Protein AF-A0A9E2ID19-F1 (afdb_monomer)

Sequence (168 aa):
MANKKFRRKRYIILLGFQLKYILYILLFIYIGAAVAGYTVYWTTWVTLGEKLANVYPRSRLIYIFHDANMTLLIRMLIITPIFILIGIFLSHRIAGPIYRISKYLDALKVGDYSHDVTLRKKDELKNLAGKLTELCRKLREDKEKNKNIIKEIEGLLDKSEIPFDVSE

pLDDT: mean 78.52, std 13.97, range [37.28, 93.38]

Radius of gyration: 32.18 Å; Cα contacts (8 Å, |Δi|>4): 70; chains: 1; bounding box: 75×50×93 Å

Mean predicted aligned error: 11.99 Å

Structure (mmCIF, N/CA/C/O backbone):
data_AF-A0A9E2ID19-F1
#
_entry.id   AF-A0A9E2ID19-F1
#
loop_
_atom_site.group_PDB
_atom_site.id
_atom_site.type_symbol
_atom_site.label_atom_id
_atom_site.label_alt_id
_atom_site.label_comp_id
_atom_site.label_asym_id
_atom_site.label_entity_id
_atom_site.label_seq_id
_atom_site.pdbx_PDB_ins_code
_atom_site.Cartn_x
_atom_site.Cartn_y
_atom_site.Cartn_z
_atom_site.occupancy
_atom_site.B_iso_or_equiv
_atom_site.auth_seq_id
_atom_site.auth_comp_id
_atom_site.auth_asym_id
_atom_site.auth_atom_id
_atom_site.pdbx_PDB_model_num
ATOM 1 N N . MET A 1 1 ? -26.303 -33.212 2.926 1.00 40.62 1 MET A N 1
ATOM 2 C CA . MET A 1 1 ? -25.388 -32.539 1.973 1.00 40.62 1 MET A CA 1
ATOM 3 C C . MET A 1 1 ? -25.095 -31.132 2.478 1.00 40.62 1 MET A C 1
ATOM 5 O O . MET A 1 1 ? -26.016 -30.341 2.630 1.00 40.62 1 MET A O 1
ATOM 9 N N . ALA A 1 2 ? -23.842 -30.852 2.842 1.00 41.59 2 ALA A N 1
ATOM 10 C CA . ALA A 1 2 ? -23.443 -29.590 3.461 1.00 41.59 2 ALA A CA 1
ATOM 11 C C . ALA A 1 2 ? -23.550 -28.424 2.465 1.00 41.59 2 ALA A C 1
ATOM 13 O O . ALA A 1 2 ? -22.841 -28.382 1.459 1.00 41.59 2 ALA A O 1
ATOM 14 N N . ASN A 1 3 ? -24.434 -27.469 2.758 1.00 43.62 3 ASN A N 1
ATOM 15 C CA . ASN A 1 3 ? -24.622 -26.255 1.974 1.00 43.62 3 ASN A CA 1
ATOM 16 C C . ASN A 1 3 ? -23.386 -25.350 2.136 1.00 43.62 3 ASN A C 1
ATOM 18 O O . ASN A 1 3 ? -23.243 -24.606 3.111 1.00 43.62 3 ASN A O 1
ATOM 22 N N . LYS A 1 4 ? -22.442 -25.469 1.196 1.00 47.81 4 LYS A N 1
ATOM 23 C CA . LYS A 1 4 ? -21.230 -24.647 1.117 1.00 47.81 4 LYS A CA 1
ATOM 24 C C . LYS A 1 4 ? -21.654 -23.217 0.769 1.00 47.81 4 LYS A C 1
ATOM 26 O O . LYS A 1 4 ? -21.744 -22.835 -0.391 1.00 47.81 4 LYS A O 1
ATOM 31 N N . LYS A 1 5 ? -21.940 -22.422 1.802 1.00 44.34 5 LYS A N 1
ATOM 32 C CA . LYS A 1 5 ? -22.298 -21.001 1.707 1.00 44.34 5 LYS A CA 1
ATOM 33 C C . LYS A 1 5 ? -21.158 -20.263 0.994 1.00 44.34 5 LYS A C 1
ATOM 35 O O . LYS A 1 5 ? -20.128 -19.964 1.602 1.00 44.34 5 LYS A O 1
ATOM 40 N N . PHE A 1 6 ? -21.312 -20.011 -0.306 1.00 48.94 6 PHE A N 1
ATOM 41 C CA . PHE A 1 6 ? -20.356 -19.257 -1.113 1.00 48.94 6 PHE A CA 1
ATOM 42 C C . PHE A 1 6 ? -20.215 -17.845 -0.529 1.00 48.94 6 PHE A C 1
ATOM 44 O O . PHE A 1 6 ? -21.001 -16.940 -0.812 1.00 48.94 6 PHE A O 1
ATOM 51 N N . ARG A 1 7 ? -19.211 -17.642 0.334 1.00 46.75 7 ARG A N 1
ATOM 52 C CA . ARG A 1 7 ? -18.815 -16.312 0.806 1.00 46.75 7 ARG A CA 1
ATOM 53 C C . ARG A 1 7 ? -18.270 -15.553 -0.400 1.00 46.75 7 ARG A C 1
ATOM 55 O O . ARG A 1 7 ? -17.123 -15.766 -0.788 1.00 46.75 7 ARG A O 1
ATOM 62 N N . ARG A 1 8 ? -19.106 -14.700 -1.004 1.00 49.25 8 ARG A N 1
ATOM 63 C CA . ARG A 1 8 ? -18.750 -13.811 -2.120 1.00 49.25 8 ARG A CA 1
ATOM 64 C C . ARG A 1 8 ? -17.463 -13.056 -1.766 1.00 49.25 8 ARG A C 1
ATOM 66 O O . ARG A 1 8 ? -17.478 -12.137 -0.950 1.00 49.25 8 ARG A O 1
ATOM 73 N N . LYS A 1 9 ? -16.335 -13.459 -2.353 1.00 45.00 9 LYS A N 1
ATOM 74 C CA . LYS A 1 9 ? -15.078 -12.711 -2.273 1.00 45.00 9 LYS A CA 1
ATOM 75 C C . LYS A 1 9 ? -15.220 -11.513 -3.209 1.00 45.00 9 LYS A C 1
ATOM 77 O O . LYS A 1 9 ? -14.936 -11.623 -4.394 1.00 45.00 9 LYS A O 1
ATOM 82 N N . ARG A 1 10 ? -15.702 -10.374 -2.705 1.00 50.62 10 ARG A N 1
ATOM 83 C CA . ARG A 1 10 ? -15.519 -9.100 -3.415 1.00 50.62 10 ARG A CA 1
ATOM 84 C C . ARG A 1 10 ? -14.032 -8.777 -3.354 1.00 50.62 10 ARG A C 1
ATOM 86 O O . ARG A 1 10 ? -13.529 -8.393 -2.305 1.00 50.62 10 ARG A O 1
ATOM 93 N N . TYR A 1 11 ? -13.327 -9.030 -4.452 1.00 50.75 11 TYR A N 1
ATOM 94 C CA . TYR A 1 11 ? -11.917 -8.664 -4.597 1.00 50.75 11 TYR A CA 1
ATOM 95 C C . TYR A 1 11 ? -11.757 -7.140 -4.692 1.00 50.75 11 TYR A C 1
ATOM 97 O O . TYR A 1 11 ? -10.763 -6.595 -4.233 1.00 50.75 11 TYR A O 1
ATOM 105 N N . ILE A 1 12 ? -12.786 -6.444 -5.171 1.00 50.84 12 ILE A N 1
ATOM 106 C CA . ILE A 1 12 ? -12.821 -4.994 -5.323 1.00 50.84 12 ILE A CA 1
ATOM 107 C C . ILE A 1 12 ? -13.569 -4.407 -4.128 1.00 50.84 12 ILE A C 1
ATOM 109 O O . ILE A 1 12 ? -14.792 -4.519 -4.044 1.00 50.84 12 ILE A O 1
ATOM 113 N N . ILE A 1 13 ? -12.840 -3.834 -3.174 1.00 58.56 13 ILE A N 1
ATOM 114 C CA . ILE A 1 13 ? -13.446 -3.170 -2.008 1.00 58.56 13 ILE A CA 1
ATOM 115 C C . ILE A 1 13 ? -13.066 -1.683 -1.956 1.00 58.56 13 ILE A C 1
ATOM 117 O O . ILE A 1 13 ? -13.882 -0.861 -1.560 1.00 58.56 13 ILE A O 1
ATOM 121 N N . LEU A 1 14 ? -11.863 -1.322 -2.421 1.00 62.03 14 LEU A N 1
ATOM 122 C CA . LEU A 1 14 ? -11.326 0.045 -2.411 1.00 62.03 14 LEU A CA 1
ATOM 123 C C . LEU A 1 14 ? -10.668 0.368 -3.764 1.00 62.03 14 LEU A C 1
ATOM 125 O O . LEU A 1 14 ? -9.466 0.622 -3.826 1.00 62.03 14 LEU A O 1
ATOM 129 N N . LEU A 1 15 ? -11.445 0.340 -4.855 1.00 61.59 15 LEU A N 1
ATOM 130 C CA . LEU A 1 15 ? -10.942 0.548 -6.226 1.00 61.59 15 LEU A CA 1
ATOM 131 C C . LEU A 1 15 ? -10.105 1.841 -6.346 1.00 61.59 15 LEU A C 1
ATOM 133 O O . LEU A 1 15 ? -9.067 1.852 -7.002 1.00 61.59 15 LEU A O 1
ATOM 137 N N . GLY A 1 16 ? -10.495 2.899 -5.624 1.00 68.38 16 GLY A N 1
ATOM 138 C CA . GLY A 1 16 ? -9.7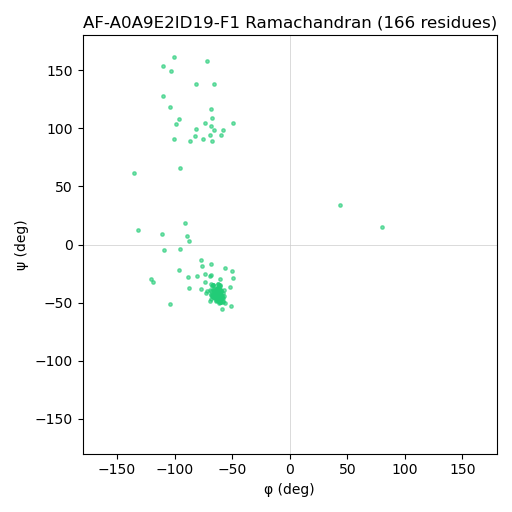66 4.170 -5.597 1.00 68.38 16 GLY A CA 1
ATOM 139 C C . GLY A 1 16 ? -8.375 4.097 -4.955 1.00 68.38 16 GLY A C 1
ATOM 140 O O . GLY A 1 16 ? -7.445 4.717 -5.460 1.00 68.38 16 GLY A O 1
ATOM 141 N N . PHE A 1 17 ? -8.194 3.329 -3.875 1.00 74.50 17 PHE A N 1
ATOM 142 C CA . PHE A 1 17 ? -6.874 3.168 -3.248 1.00 74.50 17 PHE A CA 1
ATOM 143 C C . PHE A 1 17 ? -5.953 2.307 -4.117 1.00 74.50 17 PHE A C 1
ATOM 145 O O . PHE A 1 17 ? -4.776 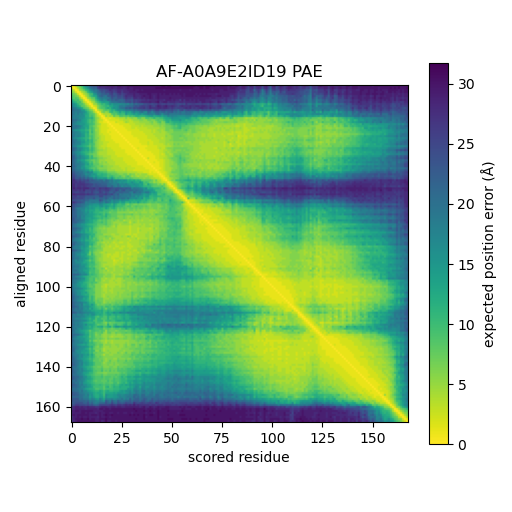2.622 -4.284 1.00 74.50 17 PHE A O 1
ATOM 152 N N . GLN A 1 18 ? -6.502 1.247 -4.716 1.00 75.69 18 GLN A N 1
ATOM 153 C CA . GLN A 1 18 ? -5.731 0.334 -5.557 1.00 75.69 18 GLN A CA 1
ATOM 154 C C . GLN A 1 18 ? -5.235 1.015 -6.833 1.00 75.69 18 GLN A C 1
ATOM 156 O O . GLN A 1 18 ? -4.055 0.901 -7.156 1.00 75.69 18 GLN A O 1
ATOM 161 N N . LEU A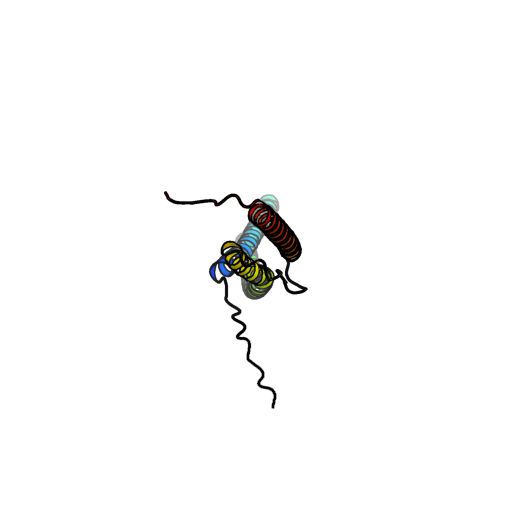 1 19 ? -6.100 1.779 -7.509 1.00 76.88 19 LEU A N 1
ATOM 162 C CA . LEU A 1 19 ? -5.728 2.532 -8.708 1.00 76.88 19 LEU A CA 1
ATOM 163 C C . LEU A 1 19 ? -4.662 3.590 -8.418 1.00 76.88 19 LEU A C 1
ATOM 165 O O . LEU A 1 19 ? -3.685 3.669 -9.155 1.00 76.88 19 LEU A O 1
ATOM 169 N N . LYS A 1 20 ? -4.799 4.351 -7.322 1.00 83.56 20 LYS A N 1
ATOM 170 C CA . LYS A 1 20 ? -3.780 5.334 -6.915 1.00 83.56 20 LYS A CA 1
ATOM 171 C C . LYS A 1 20 ? -2.426 4.668 -6.663 1.00 83.56 20 LYS A C 1
ATOM 173 O O . LYS A 1 20 ? -1.408 5.165 -7.126 1.00 83.56 20 LYS A O 1
ATOM 178 N N . TYR A 1 21 ? -2.412 3.522 -5.981 1.00 83.56 21 TYR A N 1
ATOM 179 C CA . TYR A 1 21 ? -1.171 2.813 -5.671 1.00 83.56 21 TYR A CA 1
ATOM 180 C C . TYR A 1 21 ? -0.495 2.226 -6.917 1.00 83.56 21 TYR A C 1
ATOM 182 O O . TYR A 1 21 ? 0.712 2.374 -7.093 1.00 83.56 21 TYR A O 1
ATOM 190 N N . ILE A 1 22 ? -1.273 1.607 -7.812 1.00 85.25 22 ILE A N 1
ATOM 191 C CA . ILE A 1 22 ? -0.768 1.112 -9.101 1.00 85.25 22 ILE A CA 1
ATOM 192 C C . ILE A 1 22 ? -0.225 2.277 -9.935 1.00 85.25 22 ILE A C 1
ATOM 194 O O . ILE A 1 22 ? 0.853 2.154 -10.508 1.00 85.25 22 ILE A O 1
ATOM 198 N N . LEU A 1 23 ? -0.922 3.418 -9.955 1.00 87.31 23 LEU A N 1
ATOM 199 C CA . LEU A 1 23 ? -0.465 4.620 -10.648 1.00 87.31 23 LEU A CA 1
ATOM 200 C C . LEU A 1 23 ? 0.876 5.119 -10.097 1.00 87.31 23 LEU A C 1
ATOM 202 O O . LEU A 1 23 ? 1.758 5.433 -10.888 1.00 87.31 23 LEU A O 1
ATOM 206 N N . TYR A 1 24 ? 1.068 5.146 -8.774 1.00 88.88 24 TYR A N 1
ATOM 207 C CA . TYR A 1 24 ? 2.355 5.526 -8.180 1.00 88.88 24 TYR A CA 1
ATOM 208 C C . TYR A 1 24 ? 3.486 4.563 -8.554 1.00 88.88 24 TYR A C 1
ATOM 210 O O . TYR A 1 24 ? 4.579 5.019 -8.882 1.00 88.88 24 TYR A O 1
ATOM 218 N N . ILE A 1 25 ? 3.228 3.250 -8.558 1.00 87.25 25 ILE A N 1
ATOM 219 C CA . ILE A 1 25 ? 4.215 2.247 -8.991 1.00 87.25 25 ILE A CA 1
ATOM 220 C C . ILE A 1 25 ? 4.589 2.465 -10.458 1.00 87.25 25 ILE A C 1
ATOM 222 O O . ILE A 1 25 ? 5.772 2.492 -10.792 1.00 87.25 25 ILE A O 1
ATOM 226 N N . LEU A 1 26 ? 3.595 2.646 -11.330 1.00 88.44 26 LEU A N 1
ATOM 227 C CA . LEU A 1 26 ? 3.837 2.904 -12.746 1.00 88.44 26 LEU A CA 1
ATOM 228 C C . LEU A 1 26 ? 4.641 4.189 -12.931 1.00 88.44 26 LEU A C 1
ATOM 230 O O . LEU A 1 26 ? 5.667 4.168 -13.601 1.00 88.44 26 LEU A O 1
ATOM 234 N N . LEU A 1 27 ? 4.228 5.283 -12.296 1.00 91.00 27 LEU A N 1
ATOM 235 C CA . LEU A 1 27 ? 4.906 6.572 -12.388 1.00 91.00 27 LEU A CA 1
ATOM 236 C C . LEU A 1 27 ? 6.369 6.470 -11.937 1.00 91.00 27 LEU A C 1
ATOM 238 O O . LEU A 1 27 ? 7.247 6.986 -12.620 1.00 91.00 27 LEU A O 1
ATOM 242 N N . PHE A 1 28 ? 6.654 5.735 -10.860 1.00 90.19 28 PHE A N 1
ATOM 243 C CA . PHE A 1 28 ? 8.024 5.481 -10.411 1.00 90.19 28 PHE A CA 1
ATOM 244 C C . PHE A 1 28 ? 8.864 4.739 -11.465 1.00 90.19 28 PHE A C 1
ATOM 246 O O . PHE A 1 28 ? 10.005 5.118 -11.728 1.00 90.19 28 PHE A O 1
ATOM 253 N N . ILE A 1 29 ? 8.290 3.725 -12.119 1.00 88.00 29 ILE A N 1
ATOM 254 C CA . ILE A 1 29 ? 8.960 2.974 -13.191 1.00 88.00 29 ILE A CA 1
ATOM 255 C C . ILE A 1 29 ? 9.216 3.867 -14.407 1.00 88.00 29 ILE A C 1
ATOM 257 O O . ILE A 1 29 ? 10.326 3.867 -14.935 1.00 88.00 29 ILE A O 1
ATOM 261 N N . TYR A 1 30 ? 8.225 4.654 -14.833 1.00 90.12 30 TYR A N 1
ATOM 262 C CA . TYR A 1 30 ? 8.365 5.561 -15.973 1.00 90.12 30 TYR A CA 1
ATOM 263 C C . TYR A 1 30 ? 9.365 6.690 -15.698 1.00 90.12 30 TYR A C 1
ATOM 265 O O . TYR A 1 30 ? 10.117 7.058 -16.597 1.00 90.12 30 TYR A O 1
ATOM 273 N N . ILE A 1 31 ? 9.449 7.194 -14.463 1.00 93.25 31 ILE A N 1
ATOM 274 C CA . ILE A 1 31 ? 10.518 8.121 -14.065 1.00 93.25 31 ILE A CA 1
ATOM 275 C C . ILE A 1 31 ? 11.878 7.432 -14.164 1.00 93.25 31 ILE A C 1
ATOM 277 O O . ILE A 1 31 ? 12.792 7.987 -14.767 1.00 93.25 31 ILE A O 1
ATOM 281 N N . GLY A 1 32 ? 12.023 6.217 -13.627 1.00 88.94 32 GLY A N 1
ATOM 282 C CA . GLY A 1 32 ? 13.267 5.451 -13.749 1.00 88.94 32 GLY A CA 1
ATOM 283 C C . GLY A 1 32 ? 13.670 5.220 -15.209 1.00 88.94 32 GLY A C 1
ATOM 284 O O . GLY A 1 32 ? 14.840 5.360 -15.561 1.00 88.94 32 GLY A O 1
ATOM 285 N N . ALA A 1 33 ? 12.692 4.951 -16.076 1.00 88.12 33 ALA A N 1
ATOM 286 C CA . ALA A 1 33 ? 12.877 4.834 -17.518 1.00 88.12 33 ALA A CA 1
ATOM 287 C C . ALA A 1 33 ? 13.369 6.143 -18.146 1.00 88.12 33 ALA A C 1
ATOM 289 O O . ALA A 1 33 ? 14.308 6.127 -18.937 1.00 88.12 33 ALA A O 1
ATOM 290 N N . ALA A 1 34 ? 12.757 7.271 -17.780 1.00 89.06 34 ALA A N 1
ATOM 291 C CA . ALA A 1 34 ? 13.141 8.590 -18.265 1.00 89.06 34 ALA A CA 1
ATOM 292 C C . ALA A 1 34 ? 14.559 8.963 -17.817 1.00 89.06 34 ALA A C 1
ATOM 294 O O . ALA A 1 34 ? 15.339 9.469 -18.619 1.00 89.06 34 ALA A O 1
ATOM 295 N N . VAL A 1 35 ? 14.925 8.646 -16.571 1.00 91.56 35 VAL A N 1
ATOM 296 C CA . VAL A 1 35 ? 16.291 8.825 -16.061 1.00 91.56 35 VAL A CA 1
ATOM 297 C C . VAL A 1 35 ? 17.272 7.954 -16.842 1.00 91.56 35 VAL A C 1
ATOM 299 O O . VAL A 1 35 ? 18.298 8.460 -17.279 1.00 91.56 35 VAL A O 1
ATOM 302 N N . ALA A 1 36 ? 16.955 6.680 -17.084 1.00 86.44 36 ALA A N 1
ATOM 303 C CA . ALA A 1 36 ? 17.801 5.800 -17.891 1.00 86.44 36 ALA A CA 1
ATOM 304 C C . ALA A 1 36 ? 17.943 6.290 -19.346 1.00 86.44 36 ALA A C 1
ATOM 306 O O . ALA A 1 36 ? 19.030 6.249 -19.915 1.00 86.44 36 ALA A O 1
ATOM 307 N N . GLY A 1 37 ? 16.866 6.799 -19.948 1.00 86.31 37 GLY A N 1
ATOM 308 C CA . GLY A 1 37 ? 16.920 7.428 -21.268 1.00 86.31 37 GLY A CA 1
ATOM 309 C C . GLY A 1 37 ? 17.798 8.682 -21.269 1.00 86.31 37 GLY A C 1
ATOM 310 O O . GLY A 1 37 ? 18.626 8.863 -22.162 1.00 86.31 37 GLY A O 1
ATOM 311 N N . TYR A 1 38 ? 17.677 9.517 -20.234 1.00 87.94 38 TYR A N 1
ATOM 312 C CA . TYR A 1 38 ? 18.501 10.709 -20.060 1.00 87.94 38 TYR A CA 1
ATOM 313 C C . TYR A 1 38 ? 19.982 10.370 -19.867 1.00 87.94 38 TYR A C 1
ATOM 315 O O . TYR A 1 38 ? 20.829 11.016 -20.479 1.00 87.94 38 TYR A O 1
ATOM 323 N N . THR A 1 39 ? 20.320 9.346 -19.077 1.00 85.31 39 THR A N 1
ATOM 324 C CA . THR A 1 39 ? 21.720 8.932 -18.901 1.00 85.31 39 THR A CA 1
ATOM 325 C C . THR A 1 39 ? 22.309 8.399 -20.200 1.00 85.31 39 THR A C 1
ATOM 327 O O . THR A 1 39 ? 23.419 8.787 -20.547 1.00 85.31 39 THR A O 1
ATOM 330 N N . VAL A 1 40 ? 21.562 7.599 -20.971 1.00 84.38 40 VAL A N 1
ATOM 331 C CA . VAL A 1 40 ? 21.993 7.152 -22.307 1.00 84.38 40 VAL A CA 1
ATOM 332 C C . VAL A 1 40 ? 22.243 8.349 -23.223 1.00 84.38 40 VAL A C 1
ATOM 334 O O . VAL A 1 40 ? 23.283 8.400 -23.882 1.00 84.38 40 VAL A O 1
ATOM 337 N N . TYR A 1 41 ? 21.345 9.336 -23.235 1.00 82.88 41 TYR A N 1
ATOM 338 C CA . TYR A 1 41 ? 21.527 10.564 -24.008 1.00 82.88 41 TYR A CA 1
ATOM 339 C C . TYR A 1 41 ? 22.771 11.344 -23.581 1.00 82.88 41 TYR A C 1
ATOM 341 O O . TYR A 1 41 ? 23.608 11.675 -24.420 1.00 82.88 41 TYR A O 1
ATOM 349 N N . TRP A 1 42 ? 22.929 11.574 -22.279 1.00 82.62 42 TRP A N 1
ATOM 350 C CA . TRP A 1 42 ? 24.055 12.304 -21.710 1.00 82.62 42 TRP A CA 1
ATOM 351 C C . TRP A 1 42 ? 25.393 11.619 -22.001 1.00 82.62 42 TRP A C 1
ATOM 353 O O . TRP A 1 42 ? 26.311 12.242 -22.529 1.00 82.62 42 TRP A O 1
ATOM 363 N N . THR A 1 43 ? 25.499 10.317 -21.721 1.00 79.62 43 THR A N 1
ATOM 364 C CA . THR A 1 43 ? 26.707 9.528 -21.989 1.0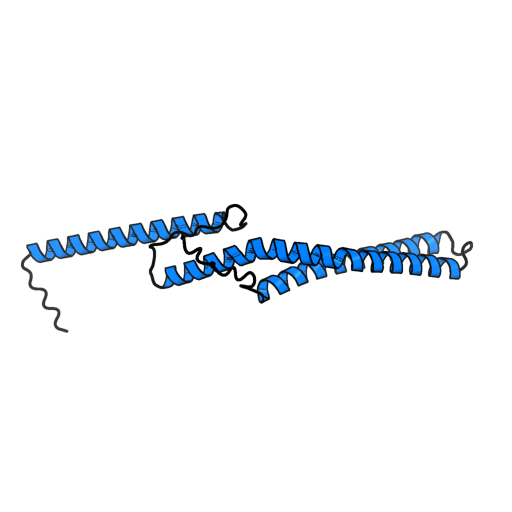0 79.62 43 THR A CA 1
ATOM 365 C C . THR A 1 43 ? 27.042 9.524 -23.473 1.00 79.62 43 THR A C 1
ATOM 367 O O . THR A 1 43 ? 28.214 9.639 -23.829 1.00 79.62 43 THR A O 1
ATOM 370 N N . THR A 1 44 ? 26.035 9.434 -24.341 1.00 75.56 44 THR A N 1
ATOM 371 C CA . THR A 1 44 ? 26.232 9.477 -25.790 1.00 75.56 44 THR A CA 1
ATOM 372 C C . THR A 1 44 ? 26.746 10.846 -26.234 1.00 75.56 44 THR A C 1
ATOM 374 O O . THR A 1 44 ? 27.719 10.914 -26.979 1.00 75.56 44 THR A O 1
ATOM 377 N N . TRP A 1 45 ? 26.163 11.932 -25.723 1.00 74.31 45 TRP A N 1
ATOM 378 C CA . TRP A 1 45 ? 26.585 13.299 -26.029 1.00 74.31 45 TRP A CA 1
ATOM 379 C C . TRP A 1 45 ? 28.026 13.581 -25.585 1.00 74.31 45 TRP A C 1
ATOM 381 O O . TRP A 1 45 ? 28.830 14.052 -26.383 1.00 74.31 45 TRP A O 1
ATOM 391 N N . VAL A 1 46 ? 28.380 13.227 -24.346 1.00 73.31 46 VAL A N 1
ATOM 392 C CA . VAL A 1 46 ? 29.726 13.452 -23.789 1.00 73.31 46 VAL A CA 1
ATOM 393 C C . VAL A 1 46 ? 30.763 12.555 -24.468 1.00 73.31 46 VAL A C 1
ATOM 395 O O . VAL A 1 46 ? 31.794 13.026 -24.937 1.00 73.31 46 VAL A O 1
ATOM 398 N N . THR A 1 47 ? 30.484 11.255 -24.590 1.00 67.88 47 THR A N 1
ATOM 399 C CA . THR A 1 47 ? 31.476 10.290 -25.094 1.00 67.88 47 THR A CA 1
ATOM 400 C C . THR A 1 47 ? 31.715 10.437 -26.593 1.00 67.88 47 THR A C 1
ATOM 402 O O . THR A 1 47 ? 32.859 10.356 -27.038 1.00 67.88 47 THR A O 1
ATOM 405 N N . LEU A 1 48 ? 30.658 10.636 -27.389 1.00 64.88 48 LEU A N 1
ATOM 406 C CA . LEU A 1 48 ? 30.790 10.745 -28.845 1.00 64.88 48 LEU A CA 1
ATOM 407 C C . LEU A 1 48 ? 31.049 12.178 -29.316 1.00 64.88 48 LEU A C 1
ATOM 409 O O . LEU A 1 48 ? 31.730 12.344 -30.328 1.00 64.88 48 LEU A O 1
ATOM 413 N N . GLY A 1 49 ? 30.581 13.188 -28.574 1.00 63.38 49 GLY A N 1
ATOM 414 C CA . GLY A 1 49 ? 30.875 14.595 -28.846 1.00 63.38 49 GLY A CA 1
ATOM 415 C C . GLY A 1 49 ? 32.354 14.935 -28.665 1.00 63.38 49 GLY A C 1
ATOM 416 O O . GLY A 1 49 ? 32.914 15.636 -29.502 1.00 63.38 49 GLY A O 1
ATOM 417 N N . GLU A 1 50 ? 33.011 14.384 -27.639 1.00 61.94 50 GLU A N 1
ATOM 418 C CA . GLU A 1 50 ? 34.428 14.670 -27.373 1.00 61.94 50 GLU A CA 1
ATOM 419 C C . GLU A 1 50 ? 35.396 13.754 -28.135 1.00 61.94 50 GLU A C 1
ATOM 421 O O . GLU A 1 50 ? 36.440 14.217 -28.590 1.00 61.94 50 GLU A O 1
ATOM 426 N N . LYS A 1 51 ? 35.081 12.459 -28.310 1.00 56.41 51 LYS A N 1
ATOM 427 C CA . LYS A 1 51 ? 36.048 11.494 -28.877 1.00 56.41 51 LYS A CA 1
ATOM 428 C C . LYS A 1 51 ? 35.912 11.240 -30.378 1.00 56.41 51 LYS A C 1
ATOM 430 O O . LYS A 1 51 ? 36.868 10.759 -30.981 1.00 56.41 51 LYS A O 1
ATOM 435 N N . LEU A 1 52 ? 34.753 11.503 -30.993 1.00 53.47 52 LEU A N 1
ATOM 436 C CA . LEU A 1 52 ? 34.457 11.023 -32.354 1.00 53.47 52 LEU A CA 1
ATOM 437 C C . LEU A 1 52 ? 33.907 12.084 -33.313 1.00 53.47 52 LEU A C 1
ATOM 439 O O . LEU A 1 52 ? 33.507 11.720 -34.422 1.00 53.47 52 LEU A O 1
ATOM 443 N N . ALA A 1 53 ? 33.977 13.373 -32.954 1.00 55.41 53 ALA A N 1
ATOM 444 C CA . ALA A 1 53 ? 33.595 14.494 -33.821 1.00 55.41 53 ALA A CA 1
ATOM 445 C C . ALA A 1 53 ? 34.235 14.442 -35.229 1.00 55.41 53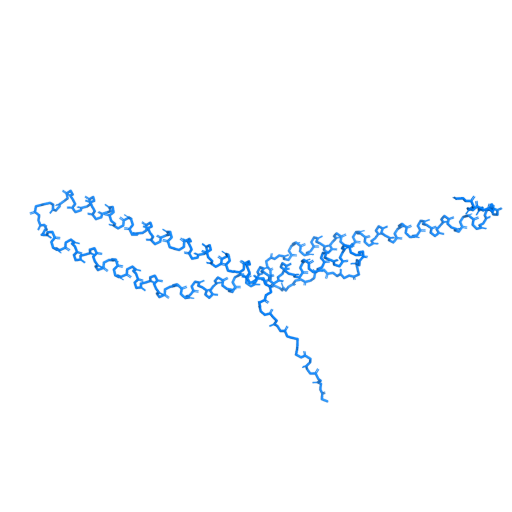 ALA A C 1
ATOM 447 O O . ALA A 1 53 ? 33.662 14.980 -36.172 1.00 55.41 53 ALA A O 1
ATOM 448 N N . ASN A 1 54 ? 35.365 13.737 -35.384 1.00 57.91 54 ASN A N 1
ATOM 449 C CA . ASN A 1 54 ? 36.077 13.559 -36.653 1.00 57.91 54 ASN A CA 1
ATOM 450 C C . ASN A 1 54 ? 36.013 12.140 -37.265 1.00 57.91 54 ASN A C 1
ATOM 452 O O . ASN A 1 54 ? 36.534 11.949 -38.358 1.00 57.91 54 ASN A O 1
ATOM 456 N N . VAL A 1 55 ? 35.413 11.135 -36.605 1.00 63.28 55 VAL A N 1
ATOM 457 C CA . VAL A 1 55 ? 35.535 9.713 -37.021 1.00 63.28 55 VAL A CA 1
ATOM 458 C C . VAL A 1 55 ? 34.194 9.048 -37.355 1.00 63.28 55 VAL A C 1
ATOM 460 O O . VAL A 1 55 ? 34.160 8.146 -38.189 1.00 63.28 55 VAL A O 1
ATOM 463 N N . TYR A 1 56 ? 33.076 9.461 -36.741 1.00 62.22 56 TYR A N 1
ATOM 464 C CA . TYR A 1 56 ? 31.777 8.810 -36.970 1.00 62.22 56 TYR A CA 1
ATOM 465 C C . TYR A 1 56 ? 30.810 9.701 -37.759 1.00 62.22 56 TYR A C 1
ATOM 467 O O . TYR A 1 56 ? 30.538 10.830 -37.347 1.00 62.22 56 TYR A O 1
ATOM 475 N N . PRO A 1 57 ? 30.217 9.203 -38.862 1.00 67.50 57 PRO A N 1
ATOM 476 C CA . PRO A 1 57 ? 29.189 9.941 -39.579 1.00 67.50 57 PRO A CA 1
ATOM 477 C C . PRO A 1 57 ? 27.940 10.095 -38.699 1.00 67.50 57 PRO A C 1
ATOM 479 O O . PRO A 1 57 ? 27.503 9.143 -38.045 1.00 67.50 57 PRO A O 1
ATOM 482 N N . ARG A 1 58 ? 27.331 11.291 -38.724 1.00 65.50 58 ARG A N 1
ATOM 483 C CA . ARG A 1 58 ? 26.115 11.644 -37.956 1.00 65.50 58 ARG A CA 1
ATOM 484 C C . ARG A 1 58 ? 24.981 10.615 -38.107 1.00 65.50 58 ARG A C 1
ATOM 486 O O . ARG A 1 58 ? 24.209 10.409 -37.177 1.00 65.50 58 ARG A O 1
ATOM 493 N N . SER A 1 59 ? 24.915 9.924 -39.244 1.00 66.44 59 SER A N 1
ATOM 494 C CA . SER A 1 59 ? 23.944 8.859 -39.527 1.00 66.44 59 SER A CA 1
ATOM 495 C C . SER A 1 59 ? 24.065 7.642 -38.600 1.00 66.44 59 SER A C 1
ATOM 497 O O . SER A 1 59 ? 23.048 7.086 -38.192 1.00 66.44 59 SER A O 1
ATOM 499 N N . ARG A 1 60 ? 25.283 7.241 -38.208 1.00 72.94 60 ARG A N 1
ATOM 500 C CA . ARG A 1 60 ? 25.497 6.076 -37.329 1.00 72.94 60 ARG A CA 1
ATOM 501 C C . ARG A 1 60 ? 25.103 6.370 -35.878 1.00 72.94 60 ARG A C 1
ATOM 503 O O . ARG A 1 60 ? 24.597 5.486 -35.197 1.00 72.94 60 ARG A O 1
ATOM 510 N N . LEU A 1 61 ? 25.262 7.617 -35.434 1.00 71.94 61 LEU A N 1
ATOM 511 C CA . LEU A 1 61 ? 24.796 8.097 -34.127 1.00 71.94 61 LEU A CA 1
ATOM 512 C C . LEU A 1 61 ? 23.271 8.038 -34.010 1.00 71.94 61 LEU A C 1
ATOM 514 O O . LEU A 1 61 ? 22.751 7.488 -33.043 1.00 71.94 61 LEU A O 1
ATOM 518 N N . ILE A 1 62 ? 22.560 8.547 -35.020 1.00 74.88 62 ILE A N 1
ATOM 519 C CA . ILE A 1 62 ? 21.089 8.521 -35.064 1.00 74.88 62 ILE A CA 1
ATOM 520 C C . ILE A 1 62 ? 20.573 7.077 -35.012 1.00 74.88 62 ILE A C 1
ATOM 522 O O . ILE A 1 62 ? 19.603 6.800 -34.310 1.00 74.88 62 ILE A O 1
ATOM 526 N N . TYR A 1 63 ? 21.251 6.149 -35.694 1.00 78.31 63 TYR A N 1
ATOM 527 C CA . TYR A 1 63 ? 20.890 4.733 -35.670 1.00 78.31 63 TYR A CA 1
ATOM 528 C C . TYR A 1 63 ? 21.038 4.111 -34.273 1.00 78.31 63 TYR A C 1
ATOM 530 O O . TYR A 1 63 ? 20.105 3.477 -33.791 1.00 78.31 63 TYR A O 1
ATOM 538 N N . ILE A 1 64 ? 22.170 4.338 -33.595 1.00 78.00 64 ILE A N 1
ATOM 539 C CA . ILE A 1 64 ? 22.411 3.824 -32.234 1.00 78.00 64 ILE A CA 1
ATOM 540 C C . ILE A 1 64 ? 21.368 4.375 -31.253 1.00 78.00 64 ILE A C 1
ATOM 542 O O . ILE A 1 64 ? 20.838 3.634 -30.429 1.00 78.00 64 ILE A O 1
ATOM 546 N N . PHE A 1 65 ? 21.027 5.660 -31.365 1.00 76.12 65 PHE A N 1
ATOM 547 C CA . PHE A 1 65 ? 19.974 6.273 -30.557 1.00 76.12 65 PHE A CA 1
ATOM 548 C C . PHE A 1 65 ? 18.596 5.667 -30.816 1.00 76.12 65 PHE A C 1
ATOM 550 O O . PHE A 1 65 ? 17.850 5.404 -29.873 1.00 76.12 65 PHE A O 1
ATOM 557 N N . HIS A 1 66 ? 18.246 5.468 -32.086 1.00 82.06 66 HIS A N 1
ATOM 558 C CA . HIS A 1 66 ? 16.959 4.899 -32.460 1.00 82.06 66 HIS A CA 1
ATOM 559 C C . HIS A 1 66 ? 16.823 3.457 -31.959 1.00 82.06 66 HIS A C 1
ATOM 561 O O . HIS A 1 66 ? 15.805 3.117 -31.358 1.00 82.06 66 HIS A O 1
ATOM 567 N N . ASP A 1 67 ? 17.870 2.648 -32.125 1.00 82.25 67 ASP A N 1
ATOM 568 C CA . ASP A 1 67 ? 17.919 1.261 -31.661 1.00 82.25 67 ASP A CA 1
ATOM 569 C C . ASP A 1 67 ? 17.855 1.160 -30.127 1.00 82.25 67 ASP A C 1
ATOM 571 O O . ASP A 1 67 ? 17.074 0.378 -29.576 1.00 82.25 67 ASP A O 1
ATOM 575 N N . ALA A 1 68 ? 18.586 2.028 -29.415 1.00 82.94 68 ALA A N 1
ATOM 576 C CA . ALA A 1 68 ? 18.540 2.102 -27.956 1.00 82.94 68 ALA A CA 1
ATOM 577 C C . ALA A 1 68 ? 17.147 2.507 -27.439 1.00 82.94 68 ALA A C 1
ATOM 579 O O . ALA A 1 68 ? 16.623 1.869 -26.521 1.00 82.94 68 ALA A O 1
ATOM 580 N N . ASN A 1 69 ? 16.513 3.519 -28.045 1.00 84.19 69 ASN A N 1
ATOM 581 C CA . ASN A 1 69 ? 15.164 3.956 -27.673 1.00 84.19 69 ASN A CA 1
ATOM 582 C C . ASN A 1 69 ? 14.101 2.899 -27.990 1.00 84.19 69 ASN A C 1
ATOM 584 O O . ASN A 1 69 ? 13.233 2.649 -27.154 1.00 84.19 69 ASN A O 1
ATOM 588 N N . MET A 1 70 ? 14.168 2.253 -29.159 1.00 86.31 70 MET A N 1
ATOM 589 C CA . MET A 1 70 ? 13.256 1.159 -29.510 1.00 86.31 70 MET A CA 1
ATOM 590 C C . MET A 1 70 ? 13.403 -0.016 -28.547 1.00 86.31 70 MET A C 1
ATOM 592 O O . MET A 1 70 ? 12.408 -0.516 -28.022 1.00 86.31 70 MET A O 1
ATOM 596 N N . THR A 1 71 ? 14.639 -0.402 -28.231 1.00 87.00 71 THR A N 1
ATOM 597 C CA . THR A 1 71 ? 14.920 -1.458 -27.256 1.00 87.00 71 THR A CA 1
ATOM 598 C C . THR A 1 71 ? 14.365 -1.110 -25.873 1.00 87.00 71 THR A C 1
ATOM 600 O O . THR A 1 71 ? 13.754 -1.960 -25.221 1.00 87.00 71 THR A O 1
ATOM 603 N N . LEU A 1 72 ? 14.533 0.136 -25.416 1.00 86.81 72 LEU A N 1
ATOM 604 C CA . LEU A 1 72 ? 14.010 0.601 -24.129 1.00 86.81 72 LEU A CA 1
ATOM 605 C C . LEU A 1 72 ? 12.475 0.584 -24.107 1.00 86.81 72 LEU A C 1
ATOM 607 O O . LEU A 1 72 ? 11.889 0.064 -23.156 1.00 86.81 72 LEU A O 1
ATOM 611 N N . LEU A 1 73 ? 11.823 1.082 -25.162 1.00 86.94 73 LEU A N 1
ATOM 612 C CA . LEU A 1 73 ? 10.362 1.105 -25.279 1.00 86.94 73 LEU A CA 1
ATOM 613 C C . LEU A 1 73 ? 9.757 -0.300 -25.297 1.00 86.94 73 LEU A C 1
ATOM 615 O O . LEU A 1 73 ? 8.804 -0.561 -24.564 1.00 86.94 73 LEU A O 1
ATOM 619 N N . ILE A 1 74 ? 10.333 -1.225 -26.070 1.00 89.81 74 ILE A N 1
ATOM 620 C CA . ILE A 1 74 ? 9.866 -2.617 -26.129 1.00 89.81 74 ILE A CA 1
ATOM 621 C C . ILE A 1 74 ? 10.002 -3.282 -24.754 1.00 89.81 74 ILE A C 1
ATOM 623 O O . ILE A 1 74 ? 9.059 -3.912 -24.271 1.00 89.81 74 ILE A O 1
ATOM 627 N N . ARG A 1 75 ? 11.144 -3.100 -24.074 1.00 88.62 75 ARG A N 1
ATOM 628 C CA . ARG A 1 75 ? 11.360 -3.642 -22.721 1.00 88.62 75 ARG A CA 1
ATOM 629 C C . ARG A 1 75 ? 10.376 -3.058 -21.704 1.00 88.62 75 ARG A C 1
ATOM 631 O O . ARG A 1 75 ? 9.842 -3.805 -20.886 1.00 88.62 75 ARG A O 1
ATOM 638 N N . MET A 1 76 ? 10.094 -1.756 -21.777 1.00 87.50 76 MET A N 1
ATOM 639 C CA . MET A 1 76 ? 9.094 -1.091 -20.932 1.00 87.50 76 MET A CA 1
ATOM 640 C C . MET A 1 76 ? 7.687 -1.642 -21.169 1.00 87.50 76 MET A C 1
ATOM 642 O O . MET A 1 76 ? 6.973 -1.955 -20.213 1.00 87.50 76 MET A O 1
ATOM 646 N N . LEU A 1 77 ? 7.293 -1.826 -22.429 1.00 89.75 77 LEU A N 1
ATOM 647 C CA . LEU A 1 77 ? 5.976 -2.355 -22.771 1.00 89.75 77 LEU A CA 1
ATOM 648 C C . LEU A 1 77 ? 5.780 -3.783 -22.240 1.00 89.75 77 LEU A C 1
ATOM 650 O O . LEU A 1 77 ? 4.720 -4.095 -21.702 1.00 89.75 77 LEU A O 1
ATOM 654 N N . ILE A 1 78 ? 6.815 -4.624 -22.325 1.00 91.94 78 ILE A N 1
ATOM 655 C CA . ILE A 1 78 ? 6.783 -6.008 -21.830 1.00 91.94 78 ILE A CA 1
ATOM 656 C C . ILE A 1 78 ? 6.726 -6.059 -20.297 1.00 91.94 78 ILE A C 1
ATOM 658 O O . ILE A 1 78 ? 6.011 -6.889 -19.732 1.00 91.94 78 ILE A O 1
ATOM 662 N N . ILE A 1 79 ? 7.456 -5.181 -19.601 1.00 88.00 79 ILE A N 1
ATOM 663 C CA . ILE A 1 79 ? 7.538 -5.220 -18.134 1.00 88.00 79 ILE A CA 1
ATOM 664 C C . ILE A 1 79 ? 6.324 -4.574 -17.447 1.00 88.00 79 ILE A C 1
ATOM 666 O O . ILE A 1 79 ? 5.947 -4.969 -16.343 1.00 88.00 79 ILE A O 1
ATOM 670 N N . THR A 1 80 ? 5.663 -3.623 -18.114 1.00 89.25 80 THR A N 1
ATOM 671 C CA . THR A 1 80 ? 4.476 -2.912 -17.611 1.00 89.25 80 THR A CA 1
ATOM 672 C C . THR A 1 80 ? 3.364 -3.844 -17.100 1.00 89.25 80 THR A C 1
ATOM 674 O O . THR A 1 80 ? 2.952 -3.679 -15.948 1.00 89.25 80 THR A O 1
ATOM 677 N N . PRO A 1 81 ? 2.872 -4.848 -17.858 1.00 90.38 81 PRO A N 1
ATOM 678 C CA . PRO A 1 81 ? 1.812 -5.737 -17.373 1.00 90.38 81 PRO A CA 1
ATOM 679 C C . PRO A 1 81 ? 2.231 -6.550 -16.141 1.00 90.38 81 PRO A C 1
ATOM 681 O O . PRO A 1 81 ? 1.413 -6.771 -15.247 1.00 90.38 81 PRO A O 1
ATOM 684 N N . ILE A 1 82 ? 3.506 -6.942 -16.044 1.00 89.69 82 ILE A N 1
ATOM 685 C CA . ILE A 1 82 ? 4.041 -7.669 -14.883 1.00 89.69 82 ILE A CA 1
ATOM 686 C C . ILE A 1 82 ? 3.941 -6.793 -13.632 1.00 89.69 82 ILE A C 1
ATOM 688 O O . ILE A 1 82 ? 3.447 -7.234 -12.593 1.00 89.69 82 ILE A O 1
ATOM 692 N N . PHE A 1 83 ? 4.338 -5.526 -13.735 1.00 86.88 83 PHE A N 1
ATOM 693 C CA . PHE A 1 83 ? 4.242 -4.589 -12.619 1.00 86.88 83 PHE A CA 1
ATOM 694 C C . PHE A 1 83 ? 2.808 -4.224 -12.252 1.00 86.88 83 PHE A C 1
ATOM 696 O O . PHE A 1 83 ? 2.516 -4.072 -11.067 1.00 86.88 83 PHE A O 1
ATOM 703 N N . ILE A 1 84 ? 1.894 -4.146 -13.222 1.00 87.19 84 ILE A N 1
ATOM 704 C CA . ILE A 1 84 ? 0.465 -3.970 -12.937 1.00 87.19 84 ILE A CA 1
ATOM 705 C C . ILE A 1 84 ? -0.053 -5.149 -12.105 1.00 87.19 84 ILE A C 1
ATOM 707 O O . ILE A 1 84 ? -0.700 -4.936 -11.079 1.00 87.19 84 ILE A O 1
ATOM 711 N N . LEU A 1 85 ? 0.277 -6.387 -12.487 1.00 87.44 85 LEU A N 1
ATOM 712 C CA . LEU A 1 85 ? -0.115 -7.588 -11.740 1.00 87.44 85 LEU A CA 1
ATOM 713 C C . LEU A 1 85 ? 0.456 -7.590 -10.315 1.00 87.44 85 LEU A C 1
ATOM 715 O O . LEU A 1 85 ? -0.277 -7.846 -9.355 1.00 87.44 85 LEU A O 1
ATOM 719 N N . ILE A 1 86 ? 1.740 -7.253 -10.161 1.00 87.00 86 ILE A N 1
ATOM 720 C CA . ILE A 1 86 ? 2.390 -7.127 -8.848 1.00 87.00 86 ILE A CA 1
ATOM 721 C C . ILE A 1 86 ? 1.718 -6.027 -8.018 1.00 87.00 86 ILE A C 1
ATOM 723 O O . ILE A 1 86 ? 1.413 -6.246 -6.845 1.00 87.00 86 ILE A O 1
ATOM 727 N N . GLY A 1 87 ? 1.438 -4.870 -8.619 1.00 85.50 87 GLY A N 1
ATOM 728 C CA . GLY A 1 87 ? 0.781 -3.740 -7.967 1.00 85.50 87 GLY A CA 1
ATOM 729 C C . GLY A 1 87 ? -0.620 -4.090 -7.471 1.00 85.50 87 GLY A C 1
ATOM 730 O O . GLY A 1 87 ? -0.957 -3.789 -6.325 1.00 85.50 87 GLY A O 1
ATOM 731 N N . ILE A 1 88 ? -1.411 -4.804 -8.277 1.00 83.81 88 ILE A N 1
ATOM 732 C CA . ILE A 1 88 ? -2.722 -5.330 -7.872 1.00 83.81 88 ILE A CA 1
ATOM 733 C C . ILE A 1 88 ? -2.565 -6.274 -6.674 1.00 83.81 88 ILE A C 1
ATOM 735 O O . ILE A 1 88 ? -3.261 -6.122 -5.665 1.00 83.81 88 ILE A O 1
ATOM 739 N N . PHE A 1 89 ? -1.636 -7.230 -6.751 1.00 82.62 89 PHE A N 1
ATOM 740 C CA . PHE A 1 89 ? -1.431 -8.220 -5.696 1.00 82.62 89 PHE A CA 1
ATOM 741 C C . PHE A 1 89 ? -0.982 -7.583 -4.376 1.00 82.62 89 PHE A C 1
ATOM 743 O O . PHE A 1 89 ? -1.538 -7.882 -3.315 1.00 82.62 89 PHE A O 1
ATOM 750 N N . LEU A 1 90 ? -0.014 -6.668 -4.435 1.00 81.81 90 LEU A N 1
ATOM 751 C CA . LEU A 1 90 ? 0.495 -5.961 -3.266 1.00 81.81 90 LEU A CA 1
ATOM 752 C C . LEU A 1 90 ? -0.574 -5.042 -2.670 1.00 81.81 90 LEU A C 1
ATOM 754 O O . LEU A 1 90 ? -0.807 -5.062 -1.462 1.00 81.81 90 LEU A O 1
ATOM 758 N N . SER A 1 91 ? -1.305 -4.316 -3.518 1.00 83.56 91 SER A N 1
ATOM 759 C CA . SER A 1 91 ? -2.388 -3.447 -3.070 1.00 83.56 91 SER A CA 1
ATOM 760 C C . SER A 1 91 ? -3.508 -4.233 -2.379 1.00 83.56 91 SER A C 1
ATOM 762 O O . SER A 1 91 ? -4.032 -3.788 -1.358 1.00 83.56 91 SER A O 1
ATOM 764 N N . HIS A 1 92 ? -3.832 -5.449 -2.839 1.00 76.50 92 HIS A N 1
ATOM 765 C CA . HIS A 1 92 ? -4.796 -6.315 -2.148 1.00 76.50 92 HIS A CA 1
ATOM 766 C C . HIS A 1 92 ? -4.370 -6.694 -0.724 1.00 76.50 92 HIS A C 1
ATOM 768 O O . HIS A 1 92 ? -5.237 -6.799 0.151 1.00 76.50 92 HIS A O 1
ATOM 774 N N . ARG A 1 93 ? -3.067 -6.879 -0.469 1.00 78.69 93 ARG A N 1
ATOM 775 C CA . ARG A 1 93 ? -2.544 -7.207 0.871 1.00 78.69 93 ARG A CA 1
ATOM 776 C C . ARG A 1 93 ? -2.681 -6.053 1.867 1.00 78.69 93 ARG A C 1
ATOM 778 O O . ARG A 1 93 ? -2.625 -6.300 3.067 1.00 78.69 93 ARG A O 1
ATOM 785 N N . ILE A 1 94 ? -2.908 -4.831 1.383 1.00 81.44 94 ILE A N 1
ATOM 786 C CA . ILE A 1 94 ? -3.094 -3.626 2.201 1.00 81.44 94 ILE A CA 1
ATOM 787 C C . ILE A 1 94 ? -4.577 -3.224 2.249 1.00 81.44 94 ILE A C 1
ATOM 789 O O . ILE A 1 94 ? -5.153 -3.080 3.324 1.00 81.44 94 ILE A O 1
ATOM 793 N N . ALA A 1 95 ? -5.241 -3.111 1.097 1.00 80.62 95 ALA A N 1
ATOM 794 C CA . ALA A 1 95 ? -6.630 -2.658 1.002 1.00 80.62 95 ALA A CA 1
ATOM 795 C C . ALA A 1 95 ? -7.619 -3.594 1.724 1.00 80.62 95 ALA A C 1
ATOM 797 O O . ALA A 1 95 ? -8.565 -3.136 2.365 1.00 80.62 95 ALA A O 1
ATOM 798 N N . GLY A 1 96 ? -7.395 -4.910 1.652 1.00 78.06 96 GLY A N 1
ATOM 799 C CA . GLY A 1 96 ? -8.221 -5.907 2.339 1.00 78.06 96 GLY A CA 1
ATOM 800 C C . GLY A 1 96 ? -8.263 -5.717 3.863 1.00 78.06 96 GLY A C 1
ATOM 801 O O . GLY A 1 96 ? -9.359 -5.599 4.424 1.00 78.06 96 GLY A O 1
ATOM 802 N N . PRO A 1 97 ? -7.106 -5.683 4.549 1.00 82.62 97 PRO A N 1
ATOM 803 C CA . PRO A 1 97 ? -7.067 -5.429 5.984 1.00 82.62 97 PRO A CA 1
ATOM 804 C C . PRO A 1 97 ? -7.514 -4.014 6.382 1.00 82.62 97 PRO A C 1
ATOM 806 O O . PRO A 1 97 ? -8.195 -3.902 7.399 1.00 82.62 97 PRO A O 1
ATOM 809 N N . ILE A 1 98 ? -7.242 -2.969 5.582 1.00 85.88 98 ILE A N 1
ATOM 810 C CA . ILE A 1 98 ? -7.772 -1.612 5.842 1.00 85.88 98 ILE A CA 1
ATOM 811 C C . ILE A 1 98 ? -9.295 -1.641 5.933 1.00 85.88 98 ILE A C 1
ATOM 813 O O . ILE A 1 98 ? -9.856 -1.181 6.919 1.00 85.88 98 ILE A O 1
ATOM 817 N N . TYR A 1 99 ? -9.971 -2.243 4.951 1.00 82.88 99 TYR A N 1
ATOM 818 C CA . TYR A 1 99 ? -11.432 -2.307 4.959 1.00 82.88 99 TYR A CA 1
ATOM 819 C C . TYR A 1 99 ? -11.989 -3.029 6.193 1.00 82.88 99 TYR A C 1
ATOM 821 O O . TYR A 1 99 ? -12.987 -2.605 6.776 1.00 82.88 99 TYR A O 1
ATOM 829 N N . ARG A 1 100 ? -11.342 -4.126 6.608 1.00 83.00 100 ARG A N 1
ATOM 830 C CA . ARG A 1 100 ? -11.726 -4.854 7.825 1.00 83.00 100 ARG A CA 1
ATOM 831 C C . ARG A 1 100 ? -11.573 -3.990 9.072 1.00 83.00 100 ARG A C 1
ATOM 833 O O . ARG A 1 100 ? -12.476 -3.997 9.901 1.00 83.00 100 ARG A O 1
ATOM 840 N N . ILE A 1 101 ? -10.465 -3.258 9.180 1.00 88.00 101 ILE A N 1
ATOM 841 C CA . ILE A 1 101 ? -10.219 -2.329 10.285 1.00 88.00 101 ILE A CA 1
ATOM 842 C C . ILE A 1 101 ? -11.261 -1.207 10.281 1.00 88.00 101 ILE A C 1
ATOM 844 O O . ILE A 1 101 ? -11.847 -0.944 11.321 1.00 88.00 101 ILE A O 1
ATOM 848 N N . SER A 1 102 ? -11.557 -0.591 9.133 1.00 87.50 102 SER A N 1
ATOM 849 C CA . SER A 1 102 ? -12.577 0.462 9.040 1.00 87.50 102 SER A CA 1
ATOM 850 C C . SER A 1 102 ? -13.945 -0.030 9.503 1.00 87.50 102 SER A C 1
ATOM 852 O O . SER A 1 102 ? -14.550 0.581 10.375 1.00 87.50 102 SER A O 1
ATOM 854 N N . LYS A 1 103 ? -14.391 -1.191 9.006 1.00 84.94 103 LYS A N 1
ATOM 855 C CA . LYS A 1 103 ? -15.672 -1.778 9.421 1.00 84.94 103 LYS A CA 1
ATOM 856 C C . LYS A 1 103 ? -15.709 -2.094 10.917 1.00 84.94 103 LYS A C 1
ATOM 858 O O . LYS A 1 103 ? -16.754 -1.972 11.548 1.00 84.94 103 LYS A O 1
ATOM 863 N N . TYR A 1 104 ? -14.584 -2.527 11.473 1.00 86.81 104 TYR A N 1
ATOM 864 C CA . TYR A 1 104 ? -14.472 -2.766 12.902 1.00 86.81 104 TYR A CA 1
ATOM 865 C C . TYR A 1 104 ? -14.555 -1.472 13.714 1.00 86.81 104 TYR A C 1
ATOM 867 O O . TYR A 1 104 ? -15.281 -1.413 14.699 1.00 86.81 104 TYR A O 1
ATOM 875 N N . LEU A 1 105 ? -13.859 -0.420 13.282 1.00 88.06 105 LEU A N 1
ATOM 876 C CA . LEU A 1 105 ? -13.939 0.896 13.911 1.00 88.06 105 LEU A CA 1
ATOM 877 C C . LEU A 1 105 ? -15.360 1.465 13.857 1.00 88.06 105 LEU A C 1
ATOM 879 O O . LEU A 1 105 ? -15.788 2.107 14.807 1.00 88.06 105 LEU A O 1
ATOM 883 N N . ASP A 1 106 ? -16.113 1.207 12.788 1.00 89.00 106 ASP A N 1
ATOM 884 C CA . ASP A 1 106 ? -17.515 1.622 12.717 1.00 89.00 106 ASP A CA 1
ATOM 885 C C . ASP A 1 106 ? -18.402 0.870 13.723 1.00 89.00 106 ASP A C 1
ATOM 887 O O . ASP A 1 106 ? -19.281 1.487 14.316 1.00 89.00 106 ASP A O 1
ATOM 891 N N . ALA A 1 107 ? -18.141 -0.415 13.996 1.00 86.12 107 ALA A N 1
ATOM 892 C CA . ALA A 1 107 ? -18.807 -1.133 15.091 1.00 86.12 107 ALA A CA 1
ATOM 893 C C . ALA A 1 107 ? -18.411 -0.564 16.467 1.00 86.12 107 ALA A C 1
ATOM 895 O O . ALA A 1 107 ? -19.263 -0.365 17.335 1.00 86.12 107 ALA A O 1
ATOM 896 N N . LEU A 1 108 ? -17.131 -0.214 16.628 1.00 88.00 108 LEU A N 1
ATOM 897 C CA . LEU A 1 108 ? -16.596 0.375 17.852 1.00 88.00 108 LEU A CA 1
ATOM 898 C C . LEU A 1 108 ? -17.253 1.721 18.188 1.00 88.00 108 LEU A C 1
ATOM 900 O O . LEU A 1 108 ? -17.564 1.979 19.347 1.00 88.00 108 LEU A O 1
ATOM 904 N N . LYS A 1 109 ? -17.519 2.558 17.175 1.00 87.88 109 LYS A N 1
ATOM 905 C CA . LYS A 1 109 ? -18.212 3.851 17.334 1.00 87.88 109 LYS A CA 1
ATOM 906 C C . LYS A 1 109 ? -19.622 3.7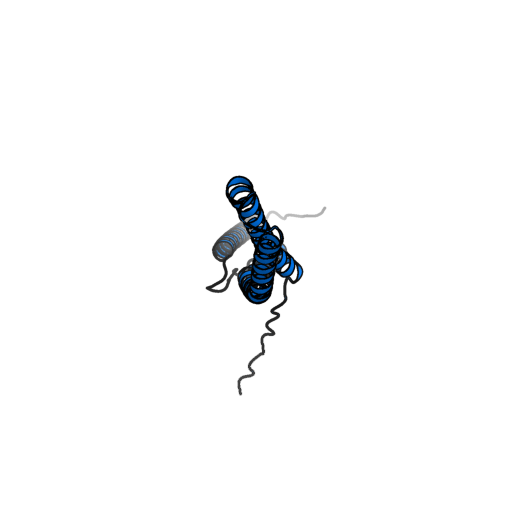15 17.909 1.00 87.88 109 LYS A C 1
ATOM 908 O O . LYS A 1 109 ? -20.080 4.627 18.584 1.00 87.88 109 LYS A O 1
ATOM 913 N N . VAL A 1 110 ? -20.305 2.599 17.649 1.00 89.69 110 VAL A N 1
ATOM 914 C CA . VAL A 1 110 ? -21.660 2.323 18.169 1.00 89.69 110 VAL A CA 1
ATOM 915 C C . VAL A 1 110 ? -21.600 1.649 19.554 1.00 89.69 110 VAL A C 1
ATOM 917 O O . VAL A 1 110 ? -22.621 1.316 20.145 1.00 89.69 110 VAL A O 1
ATOM 920 N N . GLY A 1 111 ? -20.399 1.467 20.114 1.00 83.56 111 GLY A N 1
ATOM 921 C CA . GLY A 1 111 ? -20.193 0.874 21.435 1.00 83.56 111 GLY A CA 1
ATOM 922 C C . GLY A 1 111 ? -20.266 -0.654 21.457 1.00 83.56 111 GLY A C 1
ATOM 923 O O . GLY A 1 111 ? -20.381 -1.236 22.542 1.00 83.56 111 GLY A O 1
ATOM 924 N N . ASP A 1 112 ? -20.195 -1.308 20.290 1.00 84.38 112 ASP A N 1
ATOM 925 C CA . ASP A 1 112 ? -20.033 -2.759 20.201 1.00 84.38 112 ASP A CA 1
ATOM 926 C C . ASP A 1 112 ? -18.554 -3.133 20.360 1.00 84.38 112 ASP A C 1
ATOM 928 O O . ASP A 1 112 ? -17.776 -3.170 19.405 1.00 84.38 112 ASP A O 1
ATOM 932 N N . TYR A 1 113 ? -18.180 -3.433 21.602 1.00 83.75 113 TYR A N 1
ATOM 933 C CA . TYR A 1 113 ? -16.848 -3.906 21.971 1.00 83.75 113 TYR A CA 1
ATOM 934 C C . TYR A 1 113 ? -16.719 -5.430 21.911 1.00 83.75 113 TYR A C 1
ATOM 936 O O . TYR A 1 113 ? -15.720 -5.948 22.398 1.00 83.75 113 TYR A O 1
ATOM 944 N N . SER A 1 114 ? -17.716 -6.166 21.401 1.00 76.44 114 SER A N 1
ATOM 945 C CA . SER A 1 114 ? -17.841 -7.626 21.583 1.00 76.44 114 SER A CA 1
ATOM 946 C C . SER A 1 114 ? -16.883 -8.447 20.717 1.00 76.44 114 SER A C 1
ATOM 948 O O . SER A 1 114 ? -16.618 -9.613 21.010 1.00 76.44 114 SER A O 1
ATOM 950 N N . HIS A 1 115 ? -16.344 -7.842 19.666 1.00 76.06 115 HIS A N 1
ATOM 951 C CA . HIS A 1 115 ? -15.578 -8.525 18.632 1.00 76.06 115 HIS A CA 1
ATOM 952 C C . HIS A 1 115 ? -14.097 -8.149 18.701 1.00 76.06 115 HIS A C 1
ATOM 954 O O . HIS A 1 115 ? -13.779 -7.043 19.108 1.00 76.06 115 HIS A O 1
ATOM 960 N N . ASP A 1 116 ? -13.213 -9.033 18.229 1.00 77.88 116 ASP A N 1
ATOM 961 C CA . ASP A 1 116 ? -11.776 -8.758 18.076 1.00 77.88 116 ASP A CA 1
ATOM 962 C C . ASP A 1 116 ? -11.407 -8.499 16.604 1.00 77.88 116 ASP A C 1
ATOM 964 O O . ASP A 1 116 ? -11.981 -9.098 15.680 1.00 77.88 116 ASP A O 1
ATOM 968 N N . VAL A 1 117 ? -10.383 -7.670 16.353 1.00 80.88 117 VAL A N 1
ATOM 969 C CA . VAL A 1 117 ? -9.859 -7.453 14.992 1.00 80.88 117 VAL A CA 1
ATOM 970 C C . VAL A 1 117 ? -8.907 -8.574 14.608 1.00 80.88 117 VAL A C 1
ATOM 972 O O . VAL A 1 117 ? -7.713 -8.533 14.895 1.00 80.88 117 VAL A O 1
ATOM 975 N N . THR A 1 118 ? -9.396 -9.550 13.847 1.00 77.31 118 THR A N 1
ATOM 976 C CA . THR A 1 118 ? -8.533 -10.596 13.279 1.00 77.31 118 THR A CA 1
ATOM 977 C C . THR A 1 118 ? -8.263 -10.368 11.788 1.00 77.31 118 THR A C 1
ATOM 979 O O . THR A 1 118 ? -9.158 -10.372 10.931 1.00 77.31 118 THR A O 1
ATOM 982 N N . LEU A 1 119 ? -6.985 -10.171 11.456 1.00 81.81 119 LEU A N 1
ATOM 983 C CA . LEU A 1 119 ? -6.480 -10.088 10.081 1.00 81.81 119 LEU A CA 1
ATOM 984 C C . LEU A 1 119 ? -5.823 -11.404 9.645 1.00 81.81 119 LEU A C 1
ATOM 986 O O . LEU A 1 119 ? -5.477 -12.252 10.469 1.00 81.81 119 LEU A O 1
ATOM 990 N N . ARG A 1 120 ? -5.665 -11.619 8.332 1.00 75.62 120 ARG A N 1
ATOM 991 C CA . ARG A 1 120 ? -5.088 -12.869 7.808 1.00 75.62 120 ARG A CA 1
ATOM 992 C C . ARG A 1 120 ? -3.588 -12.942 8.087 1.00 75.62 120 ARG A C 1
ATOM 994 O O . ARG A 1 120 ? -2.898 -11.933 8.197 1.00 75.62 120 ARG A O 1
ATOM 1001 N N . LYS A 1 121 ? -3.039 -14.166 8.092 1.00 69.81 121 LYS A N 1
ATOM 1002 C CA . LYS A 1 121 ? -1.608 -14.422 8.348 1.00 69.81 121 LYS A CA 1
ATOM 1003 C C . LYS A 1 121 ? -0.633 -13.684 7.409 1.00 69.81 121 LYS A C 1
ATOM 1005 O O . LYS A 1 121 ? 0.522 -13.547 7.788 1.00 69.81 121 LYS A O 1
ATOM 1010 N N . LYS A 1 122 ? -1.051 -13.216 6.233 1.00 74.00 122 LYS A N 1
ATOM 1011 C CA . LYS A 1 122 ? -0.181 -12.519 5.266 1.00 74.00 122 LYS A CA 1
ATOM 1012 C C . LYS A 1 122 ? -0.502 -11.025 5.122 1.00 74.00 122 LYS A C 1
ATOM 1014 O O . LYS A 1 122 ? 0.012 -10.393 4.203 1.00 74.00 122 LYS A O 1
ATOM 1019 N N . ASP A 1 123 ? -1.361 -10.484 5.978 1.00 81.69 123 ASP A N 1
ATOM 1020 C CA . ASP A 1 123 ? -1.743 -9.073 5.941 1.00 81.69 123 ASP A CA 1
ATOM 1021 C C . ASP A 1 123 ? -0.674 -8.226 6.650 1.00 81.69 123 ASP A C 1
ATOM 1023 O O . ASP A 1 123 ? -0.180 -8.617 7.708 1.00 81.69 123 ASP A O 1
ATOM 1027 N N . GLU A 1 124 ? -0.330 -7.069 6.083 1.00 82.44 124 GLU A N 1
ATOM 1028 C CA . GLU A 1 124 ? 0.740 -6.194 6.604 1.00 82.44 124 GLU A CA 1
ATOM 1029 C C . GLU A 1 124 ? 0.323 -5.456 7.896 1.00 82.44 124 GLU A C 1
ATOM 1031 O O . GLU A 1 124 ? 1.144 -5.119 8.743 1.00 82.44 124 GLU A O 1
ATOM 1036 N N . LEU A 1 125 ? -0.982 -5.254 8.107 1.00 87.06 125 LEU A N 1
ATOM 1037 C CA . LEU A 1 125 ? -1.529 -4.433 9.200 1.00 87.06 125 LEU A CA 1
ATOM 1038 C C . LEU A 1 125 ? -1.833 -5.210 10.492 1.00 87.06 125 LEU A C 1
ATOM 1040 O O . LEU A 1 125 ? -2.593 -4.741 11.339 1.00 87.06 125 LEU A O 1
ATOM 1044 N N . LYS A 1 126 ? -1.264 -6.405 10.679 1.00 86.94 126 LYS A N 1
ATOM 1045 C CA . LYS A 1 126 ? -1.538 -7.225 11.873 1.00 86.94 126 LYS A CA 1
ATOM 1046 C C . LYS A 1 126 ? -1.182 -6.548 13.185 1.00 86.94 126 LYS A C 1
ATOM 1048 O O . LYS A 1 126 ? -1.923 -6.699 14.145 1.00 86.94 126 LYS A O 1
ATOM 1053 N N . ASN A 1 127 ? -0.056 -5.837 13.230 1.00 87.81 127 ASN A N 1
ATOM 1054 C CA . ASN A 1 127 ? 0.369 -5.140 14.442 1.00 87.81 127 ASN A CA 1
ATOM 1055 C C . ASN A 1 127 ? -0.691 -4.103 14.856 1.00 87.81 127 ASN A C 1
ATOM 1057 O O . ASN A 1 127 ? -1.119 -4.065 16.005 1.00 87.81 127 ASN A O 1
ATOM 1061 N N . LEU A 1 128 ? -1.212 -3.344 13.885 1.00 89.19 128 LEU A N 1
ATOM 1062 C CA . LEU A 1 128 ? -2.306 -2.401 14.114 1.00 89.19 128 LEU A CA 1
ATOM 1063 C C . LEU A 1 128 ? -3.583 -3.106 14.594 1.00 89.19 128 LEU A C 1
ATOM 1065 O O . LEU A 1 128 ? -4.208 -2.648 15.545 1.00 89.19 128 LEU A O 1
ATOM 1069 N N . ALA A 1 129 ? -3.950 -4.235 13.984 1.00 88.88 129 ALA A N 1
ATOM 1070 C CA . ALA A 1 129 ? -5.088 -5.031 14.440 1.00 88.88 129 ALA A CA 1
ATOM 1071 C C . ALA A 1 129 ? -4.913 -5.562 15.874 1.00 88.88 129 ALA A C 1
ATOM 1073 O O . ALA A 1 129 ? -5.866 -5.538 16.650 1.00 88.88 129 ALA A O 1
ATOM 1074 N N . GLY A 1 130 ? -3.699 -5.978 16.249 1.00 88.69 130 GLY A N 1
ATOM 1075 C CA . GLY A 1 130 ? -3.367 -6.381 17.616 1.00 88.69 130 GLY A CA 1
ATOM 1076 C C . GLY A 1 130 ? -3.567 -5.239 18.611 1.00 88.69 130 GLY A C 1
ATOM 1077 O O . GLY A 1 130 ? -4.288 -5.405 19.589 1.00 88.69 130 GLY A O 1
ATOM 1078 N N . LYS A 1 131 ? -3.032 -4.049 18.308 1.00 89.75 131 LYS A N 1
ATOM 1079 C CA . LYS A 1 131 ? -3.218 -2.846 19.138 1.00 89.75 131 LYS A CA 1
ATOM 1080 C C . LYS A 1 131 ? -4.686 -2.425 19.259 1.00 89.75 131 LYS A C 1
ATOM 1082 O O . LYS A 1 131 ? -5.130 -2.056 20.339 1.00 89.75 131 LYS A O 1
ATOM 1087 N N . LEU A 1 132 ? -5.456 -2.502 18.170 1.00 90.31 132 LEU A N 1
ATOM 1088 C CA . LEU A 1 132 ? -6.897 -2.218 18.194 1.00 90.31 132 LEU A CA 1
ATOM 1089 C C . LEU A 1 132 ? -7.670 -3.214 19.060 1.00 90.31 132 LEU A C 1
ATOM 1091 O O . LEU A 1 132 ? -8.598 -2.827 19.765 1.00 90.31 132 LEU A O 1
ATOM 1095 N N . THR A 1 133 ? -7.275 -4.484 19.018 1.00 89.31 133 THR A N 1
ATOM 1096 C CA . THR A 1 133 ? -7.873 -5.529 19.853 1.00 89.31 133 THR A CA 1
ATOM 1097 C C . THR A 1 133 ? -7.560 -5.282 21.329 1.00 89.31 133 THR A C 1
ATOM 1099 O O . THR A 1 133 ? -8.461 -5.318 22.161 1.00 89.31 133 THR A O 1
ATOM 1102 N N . GLU A 1 134 ? -6.313 -4.933 21.661 1.00 90.44 134 GLU A N 1
ATOM 1103 C CA . GLU A 1 134 ? -5.924 -4.578 23.030 1.00 90.44 134 GLU A CA 1
ATOM 1104 C C . GLU A 1 134 ? -6.697 -3.358 23.557 1.00 90.44 134 GLU A C 1
ATOM 1106 O O . GLU A 1 134 ? -7.196 -3.383 24.683 1.00 90.44 134 GLU A O 1
ATOM 1111 N N . LEU A 1 135 ? -6.859 -2.321 22.727 1.00 89.88 135 LEU A N 1
ATOM 1112 C CA . LEU A 1 135 ? -7.676 -1.152 23.055 1.00 89.88 135 LEU A CA 1
ATOM 1113 C C . LEU A 1 135 ? -9.125 -1.547 23.367 1.00 89.88 135 LEU A C 1
ATOM 1115 O O . LEU A 1 135 ? -9.682 -1.102 24.366 1.00 89.88 135 LEU A O 1
ATOM 1119 N N . CYS A 1 136 ? -9.733 -2.402 22.543 1.00 89.50 136 CYS A N 1
ATOM 1120 C CA . CYS A 1 136 ? -11.115 -2.836 22.756 1.00 89.50 136 CYS A CA 1
ATOM 1121 C C . CYS A 1 136 ? -11.272 -3.677 24.019 1.00 89.50 136 CYS A C 1
ATOM 1123 O O . CYS A 1 136 ? -12.275 -3.539 24.716 1.00 89.50 136 CYS A O 1
ATOM 1125 N N . ARG A 1 137 ? -10.267 -4.495 24.350 1.00 89.62 137 ARG A N 1
ATOM 1126 C CA . ARG A 1 137 ? -10.242 -5.231 25.613 1.00 89.62 137 ARG A CA 1
ATOM 1127 C C . ARG A 1 137 ? -10.244 -4.276 26.809 1.00 89.62 137 ARG A C 1
ATOM 1129 O O . ARG A 1 137 ? -11.085 -4.439 27.684 1.00 89.62 137 ARG A O 1
ATOM 1136 N N . LYS A 1 138 ? -9.395 -3.239 26.800 1.00 90.81 138 LYS A N 1
ATOM 1137 C CA . LYS A 1 138 ? -9.386 -2.211 27.859 1.00 90.81 138 LYS A CA 1
ATOM 1138 C C . LYS A 1 138 ? -10.725 -1.478 27.972 1.00 90.81 138 LYS A C 1
ATOM 1140 O O . LYS A 1 138 ? -11.267 -1.371 29.062 1.00 90.81 138 LYS A O 1
ATOM 1145 N N . LEU A 1 139 ? -11.306 -1.055 26.847 1.00 89.75 139 LEU A N 1
ATOM 1146 C CA . LEU A 1 139 ? -12.617 -0.390 26.841 1.00 89.75 139 LEU A CA 1
ATOM 1147 C C . LEU A 1 139 ? -13.734 -1.285 27.399 1.00 89.75 139 LEU A C 1
ATOM 1149 O O . LEU A 1 139 ? -14.643 -0.795 28.069 1.00 89.75 139 LEU A O 1
ATOM 1153 N N . ARG A 1 140 ? -13.675 -2.597 27.140 1.00 89.00 140 ARG A N 1
ATOM 1154 C CA . ARG A 1 140 ? -14.626 -3.562 27.702 1.00 89.00 140 ARG A CA 1
ATOM 1155 C C . ARG A 1 140 ? -14.448 -3.706 29.214 1.00 89.00 140 ARG A C 1
ATOM 1157 O O . ARG A 1 140 ? -15.442 -3.641 29.929 1.00 89.00 140 ARG A O 1
ATOM 1164 N N . GLU A 1 141 ? -13.210 -3.856 29.683 1.00 90.94 141 GLU A N 1
ATOM 1165 C CA . GLU A 1 141 ? -12.884 -3.945 31.113 1.00 90.94 141 GLU A CA 1
ATOM 1166 C C . GLU A 1 141 ? -13.345 -2.693 31.876 1.00 90.94 141 GLU A C 1
ATOM 1168 O O . GLU A 1 141 ? -13.975 -2.807 32.927 1.00 90.94 141 GLU A O 1
ATOM 1173 N N . ASP A 1 142 ? -13.110 -1.499 31.328 1.00 90.31 142 ASP A N 1
ATOM 1174 C CA . ASP A 1 142 ? -13.536 -0.239 31.949 1.00 90.31 142 ASP A CA 1
ATOM 1175 C C . ASP A 1 142 ? -15.067 -0.111 31.986 1.00 90.31 142 ASP A C 1
ATOM 1177 O O . ASP A 1 142 ? -15.642 0.303 32.994 1.00 90.31 142 ASP A O 1
ATOM 1181 N N . LYS A 1 143 ? -15.758 -0.539 30.920 1.00 89.62 143 LYS A N 1
ATOM 1182 C CA . LYS A 1 143 ? -17.228 -0.567 30.882 1.00 89.62 143 LYS A CA 1
ATOM 1183 C C . LYS A 1 143 ? -17.812 -1.531 31.920 1.00 89.62 143 LYS A C 1
ATOM 1185 O O . LYS A 1 143 ? -18.823 -1.208 32.542 1.00 89.62 143 LYS A O 1
ATOM 1190 N N . GLU A 1 144 ? -17.200 -2.698 32.117 1.00 90.88 144 GLU A N 1
ATOM 1191 C CA . GLU A 1 144 ? -17.622 -3.657 33.145 1.00 90.88 144 GLU A CA 1
A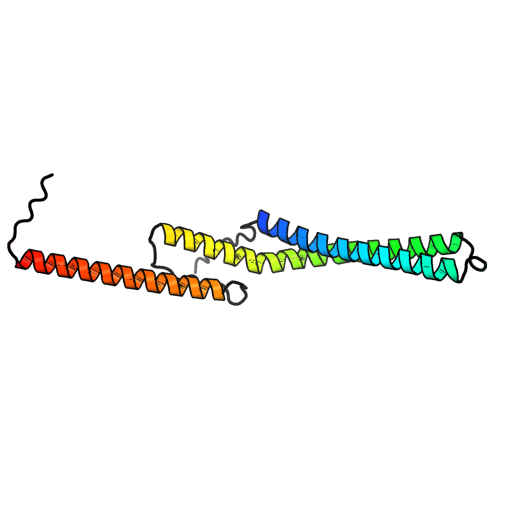TOM 1192 C C . GLU A 1 144 ? -17.366 -3.134 34.561 1.00 90.88 144 GLU A C 1
ATOM 1194 O O . GLU A 1 144 ? -18.260 -3.225 35.404 1.00 90.88 144 GLU A O 1
ATOM 1199 N N . LYS A 1 145 ? -16.206 -2.514 34.813 1.00 93.00 145 LYS A N 1
ATOM 1200 C CA . LYS A 1 145 ? -15.911 -1.857 36.097 1.00 93.00 145 LYS A CA 1
ATOM 1201 C C . LYS A 1 145 ? -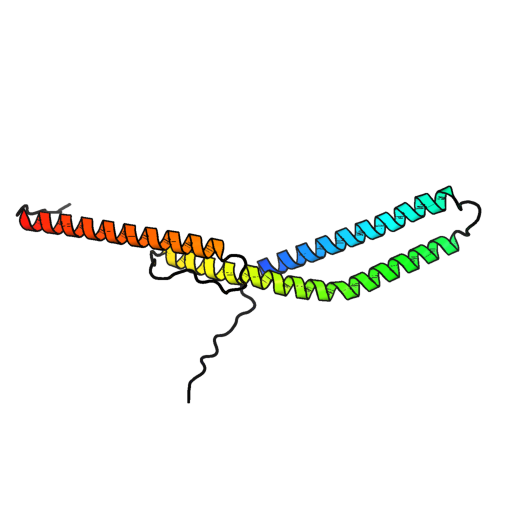16.937 -0.780 36.426 1.00 93.00 145 LYS A C 1
ATOM 1203 O O . LYS A 1 145 ? -17.522 -0.820 37.503 1.00 93.00 145 LYS A O 1
ATOM 1208 N N . ASN A 1 146 ? -17.222 0.119 35.483 1.00 92.69 146 ASN A N 1
ATOM 1209 C CA . ASN A 1 146 ? -18.219 1.172 35.680 1.00 92.69 146 ASN A CA 1
ATOM 1210 C C . ASN A 1 146 ? -19.612 0.593 35.962 1.00 92.69 146 ASN A C 1
ATOM 1212 O O . ASN A 1 146 ? -20.314 1.079 36.842 1.00 92.69 146 ASN A O 1
ATOM 1216 N N . LYS A 1 147 ? -20.004 -0.485 35.268 1.00 92.56 147 LYS A N 1
ATOM 1217 C CA . LYS A 1 147 ? -21.279 -1.170 35.523 1.00 92.56 147 LYS A CA 1
ATOM 1218 C C . LYS A 1 147 ? -21.342 -1.786 36.924 1.00 92.56 147 LYS A C 1
ATOM 1220 O O . LYS A 1 147 ? -22.401 -1.758 37.543 1.00 92.56 147 LYS A O 1
ATOM 1225 N N . ASN A 1 148 ? -20.240 -2.350 37.414 1.00 93.38 148 ASN A N 1
ATOM 1226 C CA . ASN A 1 148 ? -20.179 -2.914 38.761 1.00 93.38 148 ASN A CA 1
ATOM 1227 C C . ASN A 1 148 ? -20.259 -1.820 39.835 1.00 93.38 148 ASN A C 1
ATOM 1229 O O . ASN A 1 148 ? -20.998 -1.997 40.795 1.00 93.38 148 ASN A O 1
ATOM 1233 N N . ILE A 1 149 ? -19.590 -0.679 39.628 1.00 92.94 149 ILE A N 1
ATOM 1234 C CA . ILE A 1 149 ? -19.674 0.486 40.526 1.00 92.94 149 ILE A CA 1
ATOM 1235 C C . ILE A 1 149 ? -21.113 1.011 40.601 1.00 92.94 149 ILE A C 1
ATOM 1237 O O . ILE A 1 149 ? -21.622 1.242 41.692 1.00 92.94 149 ILE A O 1
ATOM 1241 N N . ILE A 1 150 ? -21.798 1.155 39.460 1.00 92.62 150 ILE A N 1
ATOM 1242 C CA . ILE A 1 150 ? -23.200 1.606 39.433 1.00 92.62 150 ILE A CA 1
ATOM 1243 C C . ILE A 1 150 ? -24.094 0.652 40.236 1.00 92.62 150 ILE A C 1
ATOM 1245 O O . ILE A 1 150 ? -24.865 1.105 41.073 1.00 92.62 150 ILE A O 1
ATOM 1249 N N . LYS A 1 151 ? -23.939 -0.665 40.047 1.00 92.19 151 LYS A N 1
ATOM 1250 C CA . LYS A 1 151 ? -24.694 -1.670 40.814 1.00 92.19 151 LYS A CA 1
ATOM 1251 C C . LYS A 1 151 ? -24.418 -1.618 42.315 1.00 92.19 151 LYS A C 1
ATOM 1253 O O . LYS A 1 151 ? -25.315 -1.877 43.110 1.00 92.19 151 LYS A O 1
ATOM 1258 N N . GLU A 1 152 ? -23.176 -1.348 42.703 1.00 92.12 152 GLU A N 1
ATOM 1259 C CA . GLU A 1 152 ? -22.800 -1.210 44.109 1.00 92.12 152 GLU A CA 1
ATOM 1260 C C . GLU A 1 152 ? -23.465 0.021 44.732 1.00 92.12 152 GLU A C 1
ATOM 1262 O O . GLU A 1 152 ? -24.056 -0.090 45.803 1.00 92.12 152 GLU A O 1
ATOM 1267 N N . ILE A 1 153 ? -23.461 1.158 44.027 1.00 91.38 153 ILE A N 1
ATOM 1268 C CA . ILE A 1 153 ? -24.151 2.382 44.459 1.00 91.38 153 ILE A CA 1
ATOM 1269 C C . ILE A 1 153 ? -25.664 2.148 44.572 1.00 91.38 153 ILE A C 1
ATOM 1271 O O . ILE A 1 153 ? -26.243 2.485 45.600 1.00 91.38 153 ILE A O 1
ATOM 1275 N N . GLU A 1 154 ? -26.300 1.530 43.572 1.00 89.56 154 GLU A N 1
ATOM 1276 C CA . GLU A 1 154 ? -27.730 1.177 43.614 1.00 89.56 154 GLU A CA 1
ATOM 1277 C C . GLU A 1 154 ? -28.058 0.289 44.824 1.00 89.56 154 GLU A C 1
ATOM 1279 O O . GLU A 1 154 ? -29.018 0.550 45.545 1.00 89.56 154 GLU A O 1
ATOM 1284 N N . GLY A 1 155 ? -27.224 -0.719 45.105 1.00 87.88 155 GLY A N 1
ATOM 1285 C CA . GLY A 1 155 ? -27.406 -1.598 46.261 1.00 87.88 155 GLY A CA 1
ATOM 1286 C C . GLY A 1 155 ? -27.174 -0.918 47.616 1.00 87.88 155 GLY A C 1
ATOM 1287 O O . GLY A 1 155 ? -27.729 -1.360 48.622 1.00 87.88 155 GLY A O 1
ATOM 1288 N N . LEU A 1 156 ? -26.360 0.140 47.669 1.00 87.81 156 LEU A N 1
ATOM 1289 C CA . LEU A 1 156 ? -26.188 0.966 48.868 1.00 87.81 156 LEU A CA 1
ATOM 1290 C C . LEU A 1 156 ? -27.371 1.918 49.074 1.00 87.81 156 LEU A C 1
ATOM 1292 O O . LEU A 1 156 ? -27.802 2.092 50.211 1.00 87.81 156 LEU A O 1
ATOM 1296 N N . LEU A 1 157 ? -27.916 2.486 47.994 1.00 83.12 157 LEU A N 1
ATOM 1297 C CA . LEU A 1 157 ? -29.100 3.346 48.044 1.00 83.12 157 LEU A CA 1
ATOM 1298 C C . LEU A 1 157 ? -30.334 2.572 48.525 1.00 83.12 157 LEU A C 1
ATOM 1300 O O . LEU A 1 157 ? -31.017 3.037 49.435 1.00 83.12 157 LEU A O 1
ATOM 1304 N N . ASP A 1 158 ? -30.553 1.361 48.005 1.00 82.62 158 ASP A N 1
ATOM 1305 C CA . ASP A 1 158 ? -31.679 0.489 48.380 1.00 82.62 158 ASP A CA 1
ATOM 1306 C C . ASP A 1 158 ? -31.638 0.084 49.868 1.00 82.62 158 ASP A C 1
ATOM 1308 O O . ASP A 1 158 ? -32.658 0.014 50.546 1.00 82.62 158 ASP A O 1
ATOM 1312 N N . LYS A 1 159 ? -30.432 -0.087 50.429 1.00 76.38 159 LYS A N 1
ATOM 1313 C CA . LYS A 1 159 ? -30.231 -0.357 51.865 1.00 76.38 159 LYS A CA 1
ATOM 1314 C C . LYS A 1 159 ? -30.376 0.868 52.766 1.00 76.38 159 LYS A C 1
ATOM 1316 O O . LYS A 1 159 ? -30.406 0.702 53.983 1.00 76.38 159 LYS A O 1
ATOM 1321 N N . SER A 1 160 ? -30.390 2.075 52.205 1.00 69.19 160 SER A N 1
ATOM 1322 C CA . SER A 1 160 ? -30.351 3.316 52.984 1.00 69.19 160 SER A CA 1
ATOM 1323 C C . SER A 1 160 ? -31.726 3.937 53.257 1.00 69.19 160 SER A C 1
ATOM 1325 O O . SER A 1 160 ? -31.773 4.920 53.985 1.00 69.19 160 SER A O 1
ATOM 1327 N N . GLU A 1 161 ? -32.826 3.381 52.721 1.00 62.53 161 GLU A N 1
ATOM 1328 C CA . GLU A 1 161 ? -34.203 3.911 52.860 1.00 62.53 161 GLU A CA 1
ATOM 1329 C C . GLU A 1 161 ? -34.311 5.443 52.672 1.00 62.53 161 GLU A C 1
ATOM 1331 O O . GLU A 1 161 ? -35.132 6.106 53.303 1.00 62.53 161 GLU A O 1
ATOM 1336 N N . ILE A 1 162 ? -33.499 6.047 51.797 1.00 62.69 162 ILE A N 1
ATOM 1337 C CA . ILE A 1 162 ? -33.679 7.454 51.419 1.00 62.69 162 ILE A CA 1
ATOM 1338 C C . ILE A 1 162 ? -34.489 7.475 50.117 1.00 62.69 162 ILE A C 1
ATOM 1340 O O . ILE A 1 162 ? -33.950 7.103 49.072 1.00 62.69 162 ILE A O 1
ATOM 1344 N N . PRO A 1 163 ? -35.775 7.877 50.139 1.00 51.91 163 PRO A N 1
ATOM 1345 C CA . PRO A 1 163 ? -36.582 7.960 48.932 1.00 51.91 163 PRO A CA 1
ATOM 1346 C C . PRO A 1 163 ? -36.031 9.089 48.059 1.00 51.91 163 PRO A C 1
ATOM 1348 O O . PRO A 1 163 ? -36.125 10.266 48.400 1.00 51.91 163 PRO A O 1
ATOM 1351 N N . PHE A 1 164 ? -35.408 8.721 46.943 1.00 52.66 164 PHE A N 1
ATOM 1352 C CA . PHE A 1 164 ? -34.911 9.674 45.960 1.00 52.66 164 PHE A CA 1
ATOM 1353 C C . PHE A 1 164 ? -36.055 10.005 44.994 1.00 52.66 164 PHE A C 1
ATOM 1355 O O . PHE A 1 164 ? -36.267 9.314 43.998 1.00 52.66 164 PHE A O 1
ATOM 1362 N N . ASP A 1 165 ? -36.838 11.026 45.343 1.00 54.19 165 ASP A N 1
ATOM 1363 C CA . ASP A 1 165 ? -37.812 11.632 44.439 1.00 54.19 165 ASP A CA 1
ATOM 1364 C C . ASP A 1 165 ? -37.058 12.473 43.401 1.00 54.19 165 ASP A C 1
ATOM 1366 O O . ASP A 1 165 ? -36.520 13.537 43.710 1.00 54.19 165 ASP A O 1
ATOM 1370 N N . VAL A 1 166 ? -36.955 11.957 42.174 1.00 54.91 166 VAL A N 1
ATOM 1371 C CA . VAL A 1 166 ? -36.449 12.711 41.017 1.00 54.91 166 VAL A CA 1
ATOM 1372 C C . VAL A 1 166 ? -37.645 13.286 40.272 1.00 54.91 166 VAL A C 1
ATOM 1374 O O . VAL A 1 166 ? -37.945 12.888 39.147 1.00 54.91 166 VAL A O 1
ATOM 1377 N N . SER A 1 167 ? -38.359 14.198 40.924 1.00 46.81 167 SER A N 1
ATOM 1378 C CA . SER A 1 167 ? -39.286 15.102 40.257 1.00 46.81 167 SER A CA 1
ATOM 1379 C C . SER A 1 167 ? -38.617 16.469 40.095 1.00 46.81 167 SER A C 1
ATOM 1381 O O . SER A 1 167 ? -38.661 17.287 41.009 1.00 46.81 167 SER A O 1
ATOM 1383 N N . GLU A 1 168 ? -37.940 16.664 38.962 1.00 37.28 168 GLU A N 1
ATOM 1384 C CA . GLU A 1 168 ? -37.966 17.864 38.092 1.00 37.28 168 GLU A CA 1
ATOM 1385 C C . GLU A 1 168 ? -36.938 17.748 36.957 1.00 37.28 168 GLU A C 1
ATOM 1387 O O . GLU A 1 168 ? -35.761 17.411 37.223 1.00 37.28 168 GLU A O 1
#

Solvent-accessible surface area (backbone atoms only — not comparable to full-atom values): 9820 Å² total; per-residue (Å²): 132,87,82,78,75,80,76,81,77,69,86,73,81,52,63,70,60,43,51,54,51,36,49,51,54,50,52,53,51,53,50,53,50,50,51,53,52,48,49,54,50,50,52,48,49,56,55,43,58,72,76,29,76,89,75,61,61,71,68,60,56,54,48,55,52,50,54,51,52,52,53,50,52,53,53,49,62,64,48,47,61,56,52,49,53,50,34,53,55,55,37,49,39,49,52,55,51,50,52,54,50,52,56,49,50,56,40,44,76,75,67,53,56,88,72,73,58,82,68,62,97,80,38,78,59,46,68,60,28,50,53,51,32,54,51,35,50,53,55,44,54,53,53,50,51,54,52,51,51,51,51,52,51,51,56,51,47,71,72,60,78,64,86,81,80,85,86,129

Foldseek 3Di:
DDDPPPPPPPLDDPVPQLVVQLVVLLVVVVVVLVVVLVVVVVCLCVVCVPPPPPPDDPVVSVVVNVVVVVVSVVVSVVCSVVSSVVSSVVSSLEVVLVVLVVVVVVCVVVVPLPDARDDDPSRPCVVVSVVVRVVSVVVVVVVVVVVVVVVVVVVVVVVPPDDDPPDD

Secondary structure (DSSP, 8-state):
----------S-S-HHHHHHHHHHHHHHHHHHHHHHHHHHHHHHHHHHHHH-TTTS-HHHHHHHHHHHHHHHHHHHHHHHHHHHHHHHHHHH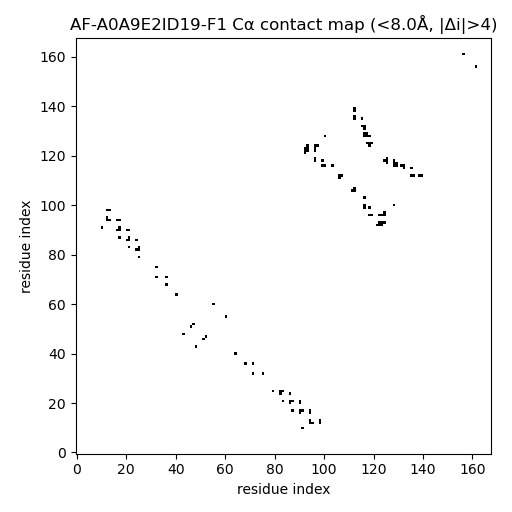HHHHHHHHHHHHHHHHHTT------PPPTT-TTHHHHHHHHHHHHHHHHHHHHHHHHHHHHHHHHHTTT-------